Protein AF-A0A7S1F2A7-F1 (afdb_monomer_lite)

Radius of gyration: 16.05 Å; chains: 1; bounding box: 31×50×37 Å

InterPro domains:
  IPR000305 GIY-YIG endonuclease [PF01541] (42-111)
  IPR000305 GIY-YIG endonuclease [PS50164] (40-123)
  IPR035901 GIY-YIG endonuclease superfamily [G3DSA:3.40.1440.10] (38-127)
  IPR035901 GIY-YIG endonuclease superfamily [SSF82771] (41-112)
  IPR050381 SLX1 structure-specific endonuclease [PTHR20208] (40-121)

pLDDT: mean 72.04, std 19.74, range [31.08, 96.12]

Sequence (141 aa):
LSTPPLFWLKVAGLLGLHSEIKGIIFLSGALGNCVTLMETYFGCYLLESQTLKGKNYIGFTVDPRRRIRQHNGEIPAGAWKTKKGRPWTMVLCIFGFPNKIAALQFEYAWQHPAVCRRVRGPAAHLGFVQRTARGRQRVVS

Foldseek 3Di:
DQDDPVVVVVLCVLLVCPPQFPDKDQPDDDPPDDPDPDPWKKKKFKKDQPQDPPDIDIDIDRDPVVQLCCLQVVDDDHDPSSPPRPPIDTRIMTIRHPDNVRSVVVSVCVVCLCPDPSNNVVCVVVQQWDQDPVRDIDGDD

Structure (mmCIF, N/CA/C/O backbone):
data_AF-A0A7S1F2A7-F1
#
_entry.id   AF-A0A7S1F2A7-F1
#
loop_
_atom_site.group_PDB
_atom_site.id
_atom_site.type_symbol
_atom_site.label_atom_id
_atom_site.label_alt_id
_atom_site.label_comp_id
_atom_site.label_asym_id
_atom_site.label_entity_id
_atom_site.label_seq_id
_atom_site.pdbx_PDB_ins_code
_atom_site.Cartn_x
_atom_site.Cartn_y
_atom_site.Cartn_z
_atom_site.occupancy
_atom_site.B_iso_or_equiv
_atom_site.auth_seq_id
_atom_site.auth_comp_id
_atom_site.auth_asym_id
_atom_site.auth_atom_id
_atom_site.pdbx_PDB_model_num
ATOM 1 N N . LEU A 1 1 ? -17.930 6.288 -1.235 1.00 31.08 1 LEU A N 1
ATOM 2 C CA . LEU A 1 1 ? -18.229 5.364 -2.351 1.00 31.08 1 LEU A CA 1
ATOM 3 C C . LEU A 1 1 ? -17.300 4.162 -2.229 1.00 31.08 1 LEU A C 1
ATOM 5 O O . LEU A 1 1 ? -16.112 4.297 -2.489 1.00 31.08 1 LEU A O 1
ATOM 9 N N . SER A 1 2 ? -17.803 3.033 -1.729 1.00 34.69 2 SER A N 1
ATOM 10 C CA . SER A 1 2 ? -17.079 1.757 -1.724 1.00 34.69 2 SER A CA 1
ATOM 11 C C . SER A 1 2 ? -16.950 1.278 -3.170 1.00 34.69 2 SER A C 1
ATOM 13 O O . SER A 1 2 ? -17.937 0.848 -3.766 1.00 34.69 2 SER A O 1
ATOM 15 N N . THR A 1 3 ? -15.777 1.427 -3.779 1.00 48.62 3 THR A N 1
ATOM 16 C CA . THR A 1 3 ? -15.551 0.928 -5.139 1.00 48.62 3 THR A CA 1
ATOM 17 C C . THR A 1 3 ? -15.345 -0.591 -5.090 1.00 48.62 3 THR A C 1
ATOM 19 O O . THR A 1 3 ? -14.507 -1.064 -4.320 1.00 48.62 3 THR A O 1
ATOM 22 N N . PRO A 1 4 ? -16.125 -1.381 -5.851 1.00 44.88 4 PRO A N 1
ATOM 23 C CA . PRO A 1 4 ? -16.146 -2.831 -5.705 1.00 44.88 4 PRO A CA 1
ATOM 24 C C . PRO A 1 4 ? -14.833 -3.476 -6.193 1.00 44.88 4 PRO A C 1
ATOM 26 O O . PRO A 1 4 ? -14.265 -3.018 -7.186 1.00 44.88 4 PRO A O 1
ATOM 29 N N . PRO A 1 5 ? -14.376 -4.580 -5.569 1.00 49.56 5 PRO A N 1
ATOM 30 C CA . PRO A 1 5 ? -13.129 -5.288 -5.902 1.00 49.56 5 PRO A CA 1
ATOM 31 C C . PRO A 1 5 ? -12.952 -5.645 -7.392 1.00 49.56 5 PRO A C 1
ATOM 33 O O . PRO A 1 5 ? -11.831 -5.682 -7.898 1.00 49.56 5 PRO A O 1
ATOM 36 N N . LEU A 1 6 ? -14.059 -5.834 -8.121 1.00 42.50 6 LEU A N 1
ATOM 37 C CA . LEU A 1 6 ? -14.101 -6.145 -9.558 1.00 42.50 6 LEU A CA 1
ATOM 38 C C . LEU A 1 6 ? -13.519 -5.035 -10.456 1.00 42.50 6 LEU A C 1
ATOM 40 O O . LEU A 1 6 ? -13.062 -5.296 -11.567 1.00 42.50 6 LEU A O 1
ATOM 44 N N . PHE A 1 7 ? -13.503 -3.795 -9.971 1.00 49.62 7 PHE A N 1
ATOM 45 C CA . PHE A 1 7 ? -12.937 -2.641 -10.663 1.00 49.62 7 PHE A CA 1
ATOM 46 C C . PHE A 1 7 ? -11.414 -2.775 -10.868 1.00 49.62 7 PHE A C 1
ATOM 48 O O . PHE A 1 7 ? -10.884 -2.453 -11.933 1.00 49.62 7 PHE A O 1
ATOM 55 N N . TRP A 1 8 ? -10.709 -3.308 -9.869 1.00 53.56 8 TRP A N 1
ATOM 56 C CA . TRP A 1 8 ? -9.246 -3.404 -9.874 1.00 53.56 8 TRP A CA 1
ATOM 57 C C . TRP A 1 8 ? -8.727 -4.590 -10.694 1.00 53.56 8 TRP A C 1
ATOM 59 O O . TRP A 1 8 ? -7.636 -4.506 -11.255 1.00 53.56 8 TRP A O 1
ATOM 69 N N . LEU A 1 9 ? -9.550 -5.629 -10.880 1.00 49.91 9 LEU A N 1
ATOM 70 C CA . LEU A 1 9 ? -9.302 -6.690 -11.864 1.00 49.91 9 LEU A CA 1
ATOM 71 C C . LEU A 1 9 ? -9.255 -6.140 -13.298 1.00 49.91 9 LEU A C 1
ATOM 73 O O . LEU A 1 9 ? -8.390 -6.522 -14.084 1.00 49.91 9 LEU A O 1
ATOM 77 N N . LYS A 1 10 ? -10.141 -5.190 -13.631 1.00 44.06 10 LYS A N 1
ATOM 78 C CA . LYS A 1 10 ? -10.141 -4.519 -14.940 1.00 44.06 10 LYS A CA 1
ATOM 79 C C . LYS A 1 10 ? -8.896 -3.653 -15.142 1.00 44.06 10 LYS A C 1
ATOM 81 O O . LYS A 1 10 ? -8.335 -3.663 -16.231 1.00 44.06 10 LYS A O 1
ATOM 86 N N . VAL A 1 11 ? -8.412 -2.967 -14.101 1.00 50.78 11 VAL A N 1
ATOM 87 C CA . VAL A 1 11 ? -7.153 -2.194 -14.158 1.00 50.78 11 VAL A CA 1
ATOM 88 C C . VAL A 1 11 ? -5.933 -3.106 -14.354 1.00 50.78 11 VAL A C 1
ATOM 90 O O . VAL A 1 11 ? -5.052 -2.767 -15.141 1.00 50.78 11 VAL A O 1
ATOM 93 N N . ALA A 1 12 ? -5.900 -4.280 -13.713 1.00 49.69 12 ALA A N 1
ATOM 94 C CA . ALA A 1 12 ? -4.846 -5.275 -13.932 1.00 49.69 12 ALA A CA 1
ATOM 95 C C . ALA A 1 12 ? -4.839 -5.811 -15.379 1.00 49.69 12 ALA A C 1
ATOM 97 O O . ALA A 1 12 ? -3.772 -5.925 -15.981 1.00 49.69 12 ALA A O 1
ATOM 98 N N . GLY A 1 13 ? -6.018 -6.046 -15.970 1.00 47.94 13 GLY A N 1
ATOM 99 C CA . GLY A 1 13 ? -6.152 -6.422 -17.385 1.00 47.94 13 GLY A CA 1
ATOM 100 C C . GLY A 1 13 ? -5.734 -5.315 -18.364 1.00 47.94 13 GLY A C 1
ATOM 101 O O . GLY A 1 13 ? -5.060 -5.582 -19.354 1.00 47.94 13 GLY A O 1
ATOM 102 N N . LEU A 1 14 ? -6.060 -4.054 -18.062 1.00 45.59 14 LEU A N 1
ATOM 103 C CA . LEU A 1 14 ? -5.731 -2.884 -18.893 1.00 45.59 14 LEU A CA 1
ATOM 104 C C . LEU A 1 14 ? -4.234 -2.529 -18.914 1.00 45.59 14 LEU A C 1
ATOM 106 O O . LEU A 1 14 ? -3.787 -1.824 -19.816 1.00 45.59 14 LEU A O 1
ATOM 110 N N . LEU A 1 15 ? -3.452 -3.024 -17.951 1.00 53.62 15 LEU A N 1
ATOM 111 C CA . LEU A 1 15 ? -1.9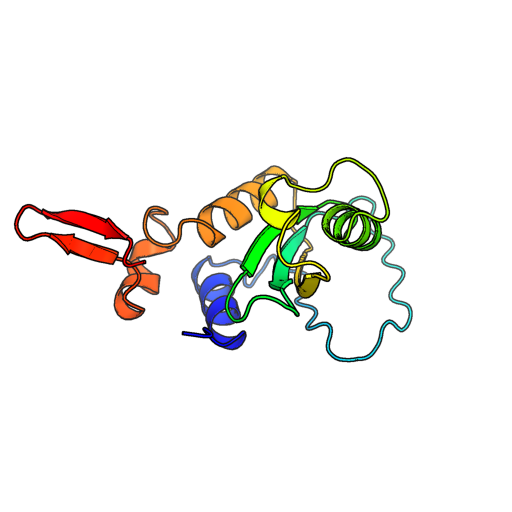94 -2.879 -17.929 1.00 53.62 15 LEU A CA 1
ATOM 112 C C . LEU A 1 15 ? -1.257 -3.919 -18.794 1.00 53.62 15 LEU A C 1
ATOM 114 O O . LEU A 1 15 ? -0.029 -3.893 -18.828 1.00 53.62 15 LEU A O 1
ATOM 118 N N . GLY A 1 16 ? -1.971 -4.801 -19.506 1.00 43.50 16 GLY A N 1
ATOM 119 C CA . GLY A 1 16 ? -1.362 -5.778 -20.418 1.00 43.50 16 GLY A CA 1
ATOM 120 C C . GLY A 1 16 ? -0.609 -6.912 -19.714 1.00 43.50 16 GLY A C 1
ATOM 121 O O . GLY A 1 16 ? 0.159 -7.622 -20.348 1.00 43.50 16 GLY A O 1
ATOM 122 N N . LEU A 1 17 ? -0.838 -7.115 -18.415 1.00 49.38 17 LEU A N 1
ATOM 123 C CA . LEU A 1 17 ? -0.161 -8.129 -17.597 1.00 49.38 17 LEU A CA 1
ATOM 124 C C . LEU A 1 17 ? -0.811 -9.528 -17.683 1.00 49.38 17 LEU A C 1
ATOM 126 O O . LEU A 1 17 ? -0.604 -10.366 -16.805 1.00 49.38 17 LEU A O 1
ATOM 130 N N . HIS A 1 18 ? -1.594 -9.803 -18.734 1.00 45.22 18 HIS A N 1
ATOM 131 C CA . HIS A 1 18 ? -2.302 -11.081 -18.898 1.00 45.22 18 HIS A CA 1
ATOM 132 C C . HIS A 1 18 ? -1.347 -12.273 -19.113 1.00 45.22 18 HIS A C 1
ATOM 134 O O . HIS A 1 18 ? -1.743 -13.416 -18.916 1.00 45.22 18 HIS A O 1
ATOM 140 N N . SER A 1 19 ? -0.084 -12.019 -19.472 1.00 42.19 19 SER A N 1
ATOM 141 C CA . SER A 1 19 ? 0.955 -13.044 -19.641 1.00 42.19 19 SER A CA 1
ATOM 142 C C . SER A 1 19 ? 1.942 -13.162 -18.469 1.00 42.19 19 SER A C 1
ATOM 144 O O . SER A 1 19 ? 2.816 -14.020 -18.522 1.00 42.19 19 SER A O 1
ATOM 146 N N . GLU A 1 20 ? 1.839 -12.334 -17.417 1.00 47.59 20 GLU A N 1
ATOM 147 C CA . GLU A 1 20 ? 2.884 -12.243 -16.372 1.00 47.59 20 GLU A CA 1
ATOM 148 C C . GLU A 1 20 ? 2.381 -12.327 -14.918 1.00 47.59 20 GLU A C 1
ATOM 150 O O . GLU A 1 20 ? 3.186 -12.497 -14.003 1.00 47.59 20 GLU A O 1
ATOM 155 N N . ILE A 1 21 ? 1.069 -12.260 -14.662 1.00 46.25 21 ILE A N 1
ATOM 156 C CA . ILE A 1 21 ? 0.521 -12.443 -13.306 1.00 46.25 21 ILE A CA 1
ATOM 157 C C . ILE A 1 21 ? 0.275 -13.935 -13.062 1.00 46.25 21 ILE A C 1
ATOM 159 O O . ILE A 1 21 ? -0.675 -14.512 -13.585 1.00 46.25 21 ILE A O 1
ATOM 163 N N . LYS A 1 22 ? 1.114 -14.560 -12.225 1.00 49.47 22 LYS A N 1
ATOM 164 C CA . LYS A 1 22 ? 0.986 -15.983 -11.845 1.00 49.47 22 LYS A CA 1
ATOM 165 C C . LYS A 1 22 ? -0.247 -16.286 -10.972 1.00 49.47 22 LYS A C 1
ATOM 167 O O . LYS A 1 22 ? -0.577 -17.453 -10.791 1.00 49.47 22 LYS A O 1
ATOM 172 N N . GLY A 1 23 ? -0.945 -15.272 -10.450 1.00 48.97 23 GLY A N 1
ATOM 173 C CA . GLY A 1 23 ? -2.224 -15.453 -9.761 1.00 48.97 23 GLY A CA 1
ATOM 174 C C . GLY A 1 23 ? -2.775 -14.189 -9.095 1.00 48.97 23 GLY A C 1
ATOM 175 O O . GLY A 1 23 ? -2.032 -13.293 -8.693 1.00 48.97 23 GLY A O 1
ATOM 176 N N . ILE A 1 24 ? -4.101 -14.136 -8.957 1.00 50.69 24 ILE A N 1
ATOM 177 C CA . ILE A 1 24 ? -4.827 -13.176 -8.117 1.00 50.69 24 ILE A CA 1
ATOM 178 C C . ILE A 1 24 ? -5.525 -13.998 -7.038 1.00 50.69 24 ILE A C 1
ATOM 180 O O . ILE A 1 24 ? -6.374 -14.826 -7.360 1.00 50.69 24 ILE A O 1
ATOM 184 N N . ILE A 1 25 ? -5.177 -13.790 -5.767 1.00 54.56 25 ILE A N 1
ATOM 185 C CA . ILE A 1 25 ? -5.878 -14.447 -4.657 1.00 54.56 25 ILE A CA 1
ATOM 186 C C . ILE A 1 25 ? -6.854 -13.441 -4.046 1.00 54.56 25 ILE A C 1
ATOM 188 O O . ILE A 1 25 ? -6.451 -12.427 -3.470 1.00 54.56 25 ILE A O 1
ATOM 192 N N . PHE A 1 26 ? -8.147 -13.748 -4.156 1.00 45.47 26 PHE A N 1
ATOM 193 C CA . PHE A 1 26 ? -9.178 -13.166 -3.305 1.00 45.47 26 PHE A CA 1
ATOM 194 C C . PHE A 1 26 ? -9.140 -13.898 -1.965 1.00 45.47 26 PHE A C 1
ATOM 196 O O . PHE A 1 26 ? -9.460 -15.081 -1.891 1.00 45.47 26 PHE A O 1
ATOM 203 N N . LEU A 1 27 ? -8.727 -13.211 -0.898 1.00 47.31 27 LEU A N 1
ATOM 204 C CA . LEU A 1 27 ? -8.688 -13.772 0.456 1.00 47.31 27 LEU A CA 1
ATOM 205 C C . LEU A 1 27 ? -10.098 -13.775 1.074 1.00 47.31 27 LEU A C 1
ATOM 207 O O . LEU A 1 27 ? -10.337 -13.162 2.108 1.00 47.31 27 LEU A O 1
ATOM 211 N N . SER A 1 28 ? -11.049 -14.455 0.431 1.00 39.62 28 SER A N 1
ATOM 212 C CA . SER A 1 28 ? -12.289 -14.880 1.082 1.00 39.62 28 SER A CA 1
ATOM 213 C C . SER A 1 28 ? -12.158 -16.372 1.378 1.00 39.62 28 SER A C 1
ATOM 215 O O . SER A 1 28 ? -12.355 -17.205 0.506 1.00 39.62 28 SER A O 1
ATOM 217 N N . GLY A 1 29 ? -11.716 -16.685 2.599 1.00 38.06 29 GLY A N 1
ATOM 218 C CA . GLY A 1 29 ? -11.883 -18.002 3.219 1.00 38.06 29 GLY A CA 1
ATOM 219 C C . GLY A 1 29 ? -11.198 -19.199 2.549 1.00 38.06 29 GLY A C 1
ATOM 220 O O . GLY A 1 29 ? -11.886 -20.040 1.998 1.00 38.06 29 GLY A O 1
ATOM 221 N N . ALA A 1 30 ? -9.871 -19.321 2.672 1.00 38.34 30 ALA A N 1
ATOM 222 C CA . ALA A 1 30 ? -9.151 -20.597 2.848 1.00 38.34 30 ALA A CA 1
ATOM 223 C C . ALA A 1 30 ? -7.637 -20.341 2.793 1.00 38.34 30 ALA A C 1
ATOM 225 O O . ALA A 1 30 ? -7.025 -20.312 1.729 1.00 38.34 30 ALA A O 1
ATOM 226 N N . LEU A 1 31 ? -6.997 -20.174 3.953 1.00 46.50 31 LEU A N 1
ATOM 227 C CA . LEU A 1 31 ? -5.538 -20.270 4.056 1.00 46.50 31 LEU A CA 1
ATOM 228 C C . LEU A 1 31 ? -5.143 -21.752 4.141 1.00 46.50 31 LEU A C 1
ATOM 230 O O . LEU A 1 31 ? -4.644 -22.209 5.163 1.00 46.50 31 LEU A O 1
ATOM 234 N N . GLY A 1 32 ? -5.413 -22.510 3.078 1.00 38.41 32 GLY A N 1
ATOM 235 C CA . GLY A 1 32 ? -4.999 -23.904 2.939 1.00 38.41 32 GLY A CA 1
ATOM 236 C C . GLY A 1 32 ? -3.767 -24.015 2.047 1.00 38.41 32 GLY A C 1
ATOM 237 O O . GLY A 1 32 ? -3.897 -24.116 0.837 1.00 38.41 32 GLY A O 1
ATOM 238 N N . ASN A 1 33 ? -2.582 -23.955 2.659 1.00 45.38 33 ASN A N 1
ATOM 239 C CA . ASN A 1 33 ? -1.320 -24.542 2.187 1.00 45.38 33 ASN A CA 1
ATOM 240 C C . ASN A 1 33 ? -1.013 -24.467 0.674 1.00 45.38 33 ASN A C 1
ATOM 242 O O . ASN A 1 33 ? -0.990 -25.484 -0.010 1.00 45.38 33 ASN A O 1
ATOM 246 N N . CYS A 1 34 ? -0.647 -23.288 0.167 1.00 41.81 34 CYS A N 1
ATOM 247 C CA . CYS A 1 34 ? 0.172 -23.192 -1.044 1.00 41.81 34 CYS A CA 1
ATOM 248 C C . CYS A 1 34 ? 1.577 -22.741 -0.629 1.00 41.81 34 CYS A C 1
ATOM 250 O O . CYS A 1 34 ? 1.872 -21.550 -0.545 1.00 41.81 34 CYS A O 1
ATOM 252 N N . VAL A 1 35 ? 2.422 -23.707 -0.263 1.00 47.31 35 VAL A N 1
ATOM 253 C CA . VAL A 1 35 ? 3.859 -23.482 -0.075 1.00 47.31 35 VAL A CA 1
ATOM 254 C C . VAL A 1 35 ? 4.465 -23.374 -1.474 1.00 47.31 35 VAL A C 1
ATOM 256 O O . VAL A 1 35 ? 4.817 -24.374 -2.091 1.00 47.31 35 VAL A O 1
ATOM 259 N N . THR A 1 36 ? 4.517 -22.162 -2.029 1.00 46.88 36 THR A N 1
ATOM 260 C CA . THR A 1 36 ? 5.195 -21.917 -3.307 1.00 46.88 36 THR A CA 1
ATOM 261 C C . THR A 1 36 ? 6.706 -21.922 -3.102 1.00 46.88 36 THR A C 1
ATOM 263 O O . THR A 1 36 ? 7.253 -20.992 -2.511 1.00 46.88 36 THR A O 1
ATOM 266 N N . LEU A 1 37 ? 7.371 -22.940 -3.654 1.00 44.38 37 LEU A N 1
ATOM 267 C CA . LEU A 1 37 ? 8.799 -22.972 -3.994 1.00 44.38 37 LEU A CA 1
ATOM 268 C C . LEU A 1 37 ? 9.122 -21.908 -5.072 1.00 44.38 37 LEU A C 1
ATOM 270 O O . LEU A 1 37 ? 9.455 -22.235 -6.207 1.00 44.38 37 LEU A O 1
ATOM 274 N N . MET A 1 38 ? 8.961 -20.620 -4.759 1.00 47.75 38 MET A N 1
ATOM 275 C CA . MET A 1 38 ? 9.477 -19.517 -5.578 1.00 47.75 38 MET A CA 1
ATOM 276 C C . MET A 1 38 ? 10.384 -18.649 -4.711 1.00 47.75 38 MET A C 1
ATOM 278 O O . MET A 1 38 ? 9.947 -18.113 -3.697 1.00 47.75 38 MET A O 1
ATOM 282 N N . GLU A 1 39 ? 11.650 -18.520 -5.113 1.00 57.91 39 GLU A N 1
ATOM 283 C CA . GLU A 1 39 ? 12.731 -17.953 -4.292 1.00 57.91 39 GLU A CA 1
ATOM 284 C C . GLU A 1 39 ? 12.574 -16.461 -3.954 1.00 57.91 39 GLU A C 1
ATOM 286 O O . GLU A 1 39 ? 13.279 -15.955 -3.087 1.00 57.91 39 GLU A O 1
ATOM 291 N N . THR A 1 40 ? 11.622 -15.737 -4.550 1.00 69.38 40 THR A N 1
ATOM 292 C CA . THR A 1 40 ? 11.282 -14.369 -4.128 1.00 69.38 40 THR A CA 1
ATOM 293 C C . THR A 1 40 ? 9.799 -14.067 -4.351 1.00 69.38 40 THR A C 1
ATOM 295 O O . THR A 1 40 ? 9.262 -14.252 -5.442 1.00 69.38 40 THR A O 1
ATOM 298 N N . TYR A 1 41 ? 9.115 -13.577 -3.312 1.00 82.62 41 TYR A N 1
ATOM 299 C CA . TYR A 1 41 ? 7.749 -13.063 -3.423 1.00 82.62 41 TYR A CA 1
ATOM 300 C C . TYR A 1 41 ? 7.794 -11.550 -3.640 1.00 82.62 41 TYR A C 1
ATOM 302 O O . TYR A 1 41 ? 8.330 -10.810 -2.819 1.00 82.62 41 TYR A O 1
ATOM 310 N N . PHE A 1 42 ? 7.189 -11.076 -4.725 1.00 89.06 42 PHE A N 1
ATOM 311 C CA . PHE A 1 42 ? 6.920 -9.661 -4.960 1.00 89.06 42 PHE A CA 1
ATOM 312 C C . PHE A 1 42 ? 5.422 -9.499 -5.167 1.00 89.06 42 PHE A C 1
ATOM 314 O O . PHE A 1 42 ? 4.853 -10.136 -6.058 1.00 89.06 42 PHE A O 1
ATOM 321 N N . GLY A 1 43 ? 4.781 -8.660 -4.353 1.00 90.44 43 GLY A N 1
ATOM 322 C CA . GLY A 1 43 ? 3.344 -8.452 -4.451 1.00 90.44 43 GLY A CA 1
ATOM 323 C C . GLY A 1 43 ? 2.880 -7.070 -4.017 1.00 90.44 43 GLY A C 1
ATOM 324 O O . GLY A 1 43 ? 3.477 -6.415 -3.161 1.00 90.44 43 GLY A O 1
ATOM 325 N N . CYS A 1 44 ? 1.771 -6.652 -4.609 1.00 92.62 44 CYS A N 1
ATOM 326 C CA . CYS A 1 44 ? 1.014 -5.462 -4.255 1.00 92.62 44 CYS A CA 1
ATOM 327 C C . CYS A 1 44 ? -0.289 -5.889 -3.582 1.00 92.62 44 CYS A C 1
ATOM 329 O O . CYS A 1 44 ? -0.872 -6.915 -3.931 1.00 92.62 44 CYS A O 1
ATOM 331 N N . TYR A 1 45 ? -0.755 -5.124 -2.606 1.00 91.88 45 TYR A N 1
ATOM 332 C CA . TYR A 1 45 ? -1.962 -5.450 -1.854 1.00 91.88 45 TYR A CA 1
A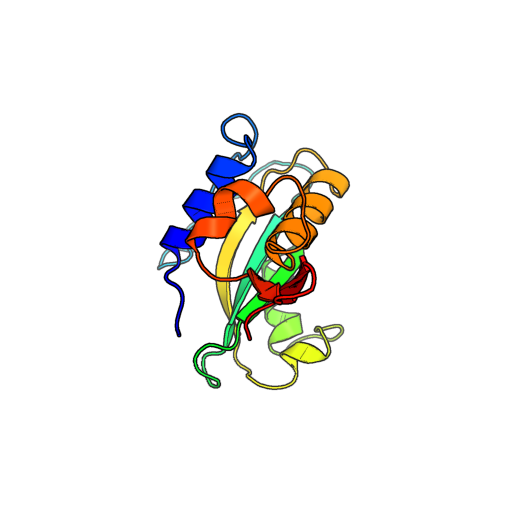TOM 333 C C . TYR A 1 45 ? -2.842 -4.225 -1.643 1.00 91.88 45 TYR A C 1
ATOM 335 O O . TYR A 1 45 ? -2.364 -3.089 -1.636 1.00 91.88 45 TYR A O 1
ATOM 343 N N . LEU A 1 46 ? -4.126 -4.495 -1.420 1.00 91.25 46 LEU A N 1
ATOM 344 C CA . LEU A 1 46 ? -5.128 -3.538 -0.977 1.00 91.25 46 LEU A CA 1
ATOM 345 C C . LEU A 1 46 ? -5.568 -3.920 0.437 1.00 91.25 46 LEU A C 1
ATOM 347 O O . LEU A 1 46 ? -5.979 -5.056 0.687 1.00 91.25 46 LEU A O 1
ATOM 351 N N . LEU A 1 47 ? -5.479 -2.965 1.355 1.00 91.50 47 LEU A N 1
ATOM 352 C CA . LEU A 1 47 ? -6.066 -3.051 2.682 1.00 91.50 47 LEU A CA 1
ATOM 353 C C . LEU A 1 47 ? -7.355 -2.249 2.730 1.00 91.50 47 LEU A C 1
ATOM 355 O O . LEU A 1 47 ? -7.419 -1.157 2.164 1.00 91.50 47 LEU A O 1
ATOM 359 N N . GLU A 1 48 ? -8.312 -2.751 3.494 1.00 91.25 48 GLU A N 1
ATOM 360 C CA . GLU A 1 48 ? -9.522 -2.041 3.892 1.00 91.25 48 GLU A CA 1
ATOM 361 C C . GLU A 1 48 ? -9.582 -1.962 5.420 1.00 91.25 48 GLU A C 1
ATOM 363 O O . GLU A 1 48 ? -9.250 -2.920 6.130 1.00 91.25 48 GLU A O 1
ATOM 368 N N . SER A 1 49 ? -9.954 -0.793 5.934 1.00 91.88 49 SER A N 1
ATOM 369 C CA . SER A 1 49 ? -10.167 -0.589 7.363 1.00 91.88 49 SER A CA 1
ATOM 370 C C . SER A 1 49 ? -11.513 -1.176 7.776 1.00 91.88 49 SER A C 1
ATOM 372 O O . SER A 1 49 ? -12.546 -0.799 7.225 1.00 91.88 49 SER A O 1
ATOM 374 N N . GLN A 1 50 ? -11.523 -2.040 8.795 1.00 89.38 50 GLN A N 1
ATOM 375 C CA . GLN A 1 50 ? -12.785 -2.548 9.345 1.00 89.38 50 GLN A CA 1
ATOM 376 C C . GLN A 1 50 ? -13.543 -1.478 10.149 1.00 89.38 50 GLN A C 1
ATOM 378 O O . GLN A 1 50 ? -14.759 -1.560 10.302 1.00 89.38 50 GLN A O 1
ATOM 383 N N . THR A 1 51 ? -12.840 -0.464 10.662 1.00 89.88 51 THR A N 1
ATOM 384 C CA . THR A 1 51 ? -13.417 0.579 11.526 1.00 89.88 51 THR A CA 1
ATOM 385 C C . THR A 1 51 ? -13.760 1.863 10.777 1.00 89.88 51 THR A C 1
ATOM 387 O O . THR A 1 51 ? -14.714 2.550 11.139 1.00 89.88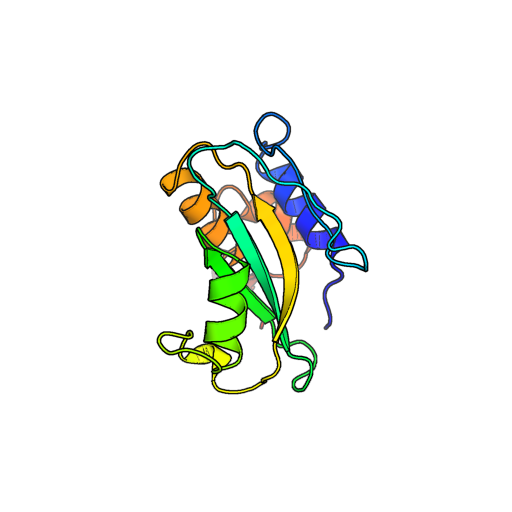 51 THR A O 1
ATOM 390 N N . LEU A 1 52 ? -13.028 2.200 9.713 1.00 87.25 52 LEU A N 1
ATOM 391 C CA . LEU A 1 52 ? -13.264 3.393 8.902 1.00 87.25 52 LEU A CA 1
ATOM 392 C C . LEU A 1 52 ? -13.751 3.002 7.506 1.00 87.25 52 LEU A C 1
ATOM 394 O O . LEU A 1 52 ? -12.957 2.720 6.608 1.00 87.25 52 LEU A O 1
ATOM 398 N N . LYS A 1 53 ? -15.072 3.043 7.308 1.00 83.12 53 LYS A N 1
ATOM 399 C CA . LYS A 1 53 ? -15.705 2.672 6.035 1.00 83.12 53 LYS A CA 1
ATOM 400 C C . LYS A 1 53 ? -15.111 3.450 4.855 1.00 83.12 53 LYS A C 1
ATOM 402 O O . LYS A 1 53 ? -15.019 4.678 4.884 1.00 83.12 53 LYS A O 1
ATOM 407 N N . GLY A 1 54 ? -14.722 2.723 3.808 1.00 79.19 54 GLY A N 1
ATOM 408 C CA . GLY A 1 54 ? -14.143 3.292 2.588 1.00 79.19 54 GLY A CA 1
ATOM 409 C C . GLY A 1 54 ? -12.707 3.806 2.733 1.00 79.19 54 GLY A C 1
ATOM 410 O O . GLY A 1 54 ? -12.195 4.428 1.799 1.00 79.19 54 GLY A O 1
ATOM 411 N N . LYS A 1 55 ? -12.038 3.581 3.874 1.00 86.06 55 LYS A N 1
ATOM 412 C CA . LYS A 1 55 ? -10.600 3.834 3.997 1.00 86.06 55 LYS A CA 1
ATOM 413 C C . LYS A 1 55 ? -9.824 2.627 3.507 1.00 86.06 55 LYS A C 1
ATOM 415 O O . LYS A 1 55 ? -9.842 1.569 4.128 1.00 86.06 55 LYS A O 1
ATOM 420 N N . ASN A 1 56 ? -9.076 2.866 2.438 1.00 90.12 56 ASN A N 1
ATOM 421 C CA . ASN A 1 56 ? -8.245 1.869 1.796 1.00 90.12 56 ASN A CA 1
ATOM 422 C C . ASN A 1 56 ? -6.770 2.273 1.836 1.00 90.12 56 ASN A C 1
ATOM 424 O O . ASN A 1 56 ? -6.435 3.461 1.896 1.00 90.12 56 ASN A O 1
ATOM 428 N N . TYR A 1 57 ? -5.887 1.283 1.770 1.00 91.19 57 TYR A N 1
ATOM 429 C CA . TYR A 1 57 ? -4.448 1.494 1.660 1.00 91.19 57 TYR A CA 1
ATOM 430 C C . TYR A 1 57 ? -3.853 0.522 0.644 1.00 91.19 57 TYR A C 1
ATOM 432 O O . TYR A 1 57 ? -4.076 -0.679 0.735 1.00 91.19 57 TYR A O 1
ATOM 440 N N . ILE A 1 58 ? -3.091 1.040 -0.315 1.00 92.25 58 ILE A N 1
ATOM 441 C CA . ILE A 1 58 ? -2.388 0.240 -1.322 1.00 92.25 58 ILE A CA 1
ATOM 442 C C . ILE A 1 58 ? -0.905 0.248 -0.976 1.00 92.25 58 ILE A C 1
ATOM 444 O O . ILE A 1 58 ? -0.361 1.311 -0.670 1.00 92.25 58 ILE A O 1
ATOM 448 N N . GLY A 1 59 ? -0.247 -0.903 -1.060 1.00 93.50 59 GLY A N 1
ATOM 449 C CA . GLY A 1 59 ? 1.194 -0.975 -0.857 1.00 93.50 59 GLY A CA 1
ATOM 450 C C . GLY A 1 59 ? 1.839 -2.205 -1.476 1.00 93.50 59 GLY A C 1
ATOM 451 O O . GLY A 1 59 ? 1.175 -3.085 -2.019 1.00 93.50 59 GLY A O 1
ATOM 452 N N . PHE A 1 60 ? 3.163 -2.256 -1.365 1.00 94.94 60 PHE A N 1
ATOM 453 C CA . PHE A 1 60 ? 4.010 -3.354 -1.822 1.00 94.94 60 PHE A CA 1
ATOM 454 C C . PHE A 1 60 ? 4.583 -4.149 -0.638 1.00 94.94 60 PHE A C 1
ATOM 456 O O . PHE A 1 60 ? 4.884 -3.589 0.424 1.00 94.94 60 PHE A O 1
ATOM 463 N N . THR A 1 61 ? 4.744 -5.463 -0.805 1.00 94.19 61 THR A N 1
ATOM 464 C CA . THR A 1 61 ? 5.405 -6.333 0.170 1.00 94.19 61 THR A CA 1
ATOM 465 C C . THR A 1 61 ? 6.079 -7.539 -0.479 1.00 94.19 61 THR A C 1
ATOM 467 O O . THR A 1 61 ? 5.650 -8.028 -1.522 1.00 94.19 61 THR A O 1
ATOM 470 N N . VAL A 1 62 ? 7.115 -8.034 0.197 1.00 92.44 62 VAL A N 1
ATOM 471 C CA . VAL A 1 62 ? 7.727 -9.347 -0.055 1.00 92.44 62 VAL A CA 1
ATOM 472 C C . VAL A 1 62 ? 7.226 -10.424 0.914 1.00 92.44 62 VAL A C 1
ATOM 474 O O . VAL A 1 62 ? 7.473 -11.603 0.726 1.00 92.44 62 VAL A O 1
ATOM 477 N N . ASP A 1 63 ? 6.506 -10.013 1.958 1.00 91.38 63 ASP A N 1
ATOM 478 C CA . ASP A 1 63 ? 5.936 -10.891 2.980 1.00 91.38 63 ASP A CA 1
ATOM 479 C C . ASP A 1 63 ? 4.581 -10.309 3.429 1.00 91.38 63 ASP A C 1
ATOM 481 O O . ASP A 1 63 ? 4.535 -9.354 4.220 1.00 91.38 63 ASP A O 1
ATOM 485 N N . PRO A 1 64 ? 3.456 -10.801 2.876 1.00 90.06 64 PRO A N 1
ATOM 486 C CA . PRO A 1 64 ? 2.120 -10.318 3.221 1.00 90.06 64 PRO A CA 1
ATOM 487 C C . PRO A 1 64 ? 1.744 -10.558 4.684 1.00 90.06 64 PRO A C 1
ATOM 489 O O . PRO A 1 64 ? 1.137 -9.681 5.306 1.00 90.06 64 PRO A O 1
ATOM 492 N N . ARG A 1 65 ? 2.144 -11.708 5.253 1.00 90.75 65 ARG A N 1
ATOM 493 C CA . ARG A 1 65 ? 1.821 -12.097 6.636 1.00 90.75 65 ARG A CA 1
ATOM 494 C C . ARG A 1 65 ? 2.498 -11.169 7.630 1.00 90.75 65 ARG A C 1
ATOM 496 O O . ARG A 1 65 ? 1.853 -10.672 8.549 1.00 90.75 65 ARG A O 1
ATOM 503 N N . ARG A 1 66 ? 3.780 -10.866 7.428 1.00 93.81 66 ARG A N 1
ATOM 504 C CA . ARG A 1 66 ? 4.470 -9.863 8.244 1.00 93.81 66 ARG A CA 1
ATOM 505 C C . ARG A 1 66 ? 3.856 -8.481 8.037 1.00 93.81 66 ARG A C 1
ATOM 507 O O . ARG A 1 66 ? 3.596 -7.774 9.006 1.00 93.81 66 ARG A O 1
ATOM 514 N N . ARG A 1 67 ? 3.574 -8.088 6.792 1.00 95.62 67 ARG A N 1
ATOM 515 C CA . ARG A 1 67 ? 3.100 -6.729 6.487 1.00 95.62 67 ARG A CA 1
ATOM 516 C C . ARG A 1 67 ? 1.749 -6.398 7.126 1.00 95.62 67 ARG A C 1
ATOM 518 O O . ARG A 1 67 ? 1.605 -5.297 7.654 1.00 95.62 67 ARG A O 1
ATOM 525 N N . ILE A 1 68 ? 0.785 -7.322 7.130 1.00 94.56 68 ILE A N 1
ATOM 526 C CA . ILE A 1 68 ? -0.524 -7.066 7.754 1.00 94.56 68 ILE A CA 1
ATOM 527 C C . ILE A 1 68 ? -0.400 -6.836 9.268 1.00 94.56 68 ILE A C 1
ATOM 529 O O . ILE A 1 68 ? -0.976 -5.884 9.796 1.00 94.56 68 ILE A O 1
ATOM 533 N N . ARG A 1 69 ? 0.462 -7.607 9.942 1.00 95.56 69 ARG A N 1
ATOM 534 C CA . ARG A 1 69 ? 0.764 -7.452 11.374 1.00 95.56 69 ARG A CA 1
ATOM 535 C C . ARG A 1 69 ? 1.410 -6.095 11.683 1.00 95.56 69 ARG A C 1
ATOM 537 O O . ARG A 1 69 ? 1.075 -5.466 12.685 1.00 95.56 69 ARG A O 1
ATOM 544 N N . GLN A 1 70 ? 2.269 -5.584 10.791 1.00 96.12 70 GLN A N 1
ATOM 545 C CA . GLN A 1 70 ? 2.829 -4.225 10.901 1.00 96.12 70 GLN A CA 1
ATOM 546 C C . GLN A 1 70 ? 1.746 -3.145 10.814 1.00 96.12 70 GLN A C 1
ATOM 548 O O . GLN A 1 70 ? 1.726 -2.207 11.616 1.00 96.12 70 GLN A O 1
ATOM 553 N N . HIS A 1 71 ? 0.823 -3.266 9.856 1.00 95.75 71 HIS A N 1
ATOM 554 C CA . HIS A 1 71 ? -0.279 -2.311 9.711 1.00 95.75 71 HIS A CA 1
ATOM 555 C C . HIS A 1 71 ? -1.232 -2.343 10.911 1.00 95.75 71 HIS A C 1
ATOM 557 O O . HIS A 1 71 ? -1.625 -1.275 11.394 1.00 95.75 71 HIS A O 1
ATOM 563 N N . ASN A 1 72 ? -1.504 -3.531 11.455 1.00 95.44 72 ASN A N 1
ATOM 564 C CA . ASN A 1 72 ? -2.303 -3.723 12.668 1.00 95.44 72 ASN A CA 1
ATOM 565 C C . ASN A 1 72 ? -1.573 -3.342 13.963 1.00 95.44 72 ASN A C 1
ATOM 567 O O . ASN A 1 72 ? -2.215 -3.169 14.993 1.00 95.44 72 ASN A O 1
ATOM 571 N N . GLY A 1 73 ? -0.265 -3.086 13.903 1.00 94.56 73 GLY A N 1
ATOM 572 C CA . GLY A 1 73 ? 0.520 -2.624 15.047 1.00 94.56 73 GLY A CA 1
ATOM 573 C C . GLY A 1 73 ? 0.954 -3.721 16.007 1.00 94.56 73 GLY A C 1
ATOM 574 O O . GLY A 1 73 ? 1.442 -3.393 17.080 1.00 94.56 73 GLY A O 1
ATOM 575 N N . GLU A 1 74 ? 0.819 -4.987 15.618 1.00 94.88 74 GLU A N 1
ATOM 576 C CA . GLU A 1 74 ? 1.368 -6.123 16.365 1.00 94.88 74 GLU A CA 1
ATOM 577 C C . GLU A 1 74 ? 2.902 -6.127 16.336 1.00 94.88 74 GLU A C 1
ATOM 579 O O . GLU A 1 74 ? 3.547 -6.621 17.253 1.00 94.88 74 GLU A O 1
ATOM 584 N N . ILE A 1 75 ? 3.489 -5.586 15.262 1.00 95.50 75 ILE A N 1
ATOM 585 C CA . ILE A 1 75 ? 4.936 -5.442 15.082 1.00 95.50 75 ILE A CA 1
ATOM 586 C C . ILE A 1 75 ? 5.284 -4.048 14.527 1.00 95.50 75 ILE A C 1
ATOM 588 O O . ILE A 1 75 ? 4.448 -3.410 13.875 1.00 95.50 75 ILE A O 1
ATOM 592 N N . PRO A 1 76 ? 6.507 -3.538 14.772 1.00 93.31 76 PRO A N 1
ATOM 593 C CA . PRO A 1 76 ? 6.908 -2.193 14.360 1.00 93.31 76 PRO A CA 1
ATOM 594 C C . PRO A 1 76 ? 7.058 -2.039 12.834 1.00 93.31 76 PRO A C 1
ATOM 596 O O . PRO A 1 76 ? 7.074 -3.008 12.072 1.00 93.31 76 PRO A O 1
ATOM 599 N N . ALA A 1 77 ? 7.213 -0.784 12.395 1.00 93.75 77 ALA A N 1
ATOM 600 C CA . ALA A 1 77 ? 7.375 -0.363 10.994 1.00 93.75 77 ALA A CA 1
ATOM 601 C C . ALA A 1 77 ? 6.119 -0.468 10.099 1.00 93.75 77 ALA A C 1
ATOM 603 O O . ALA A 1 77 ? 6.218 -0.590 8.878 1.00 93.75 77 ALA A O 1
ATOM 604 N N . GLY A 1 78 ? 4.925 -0.357 10.689 1.00 92.00 78 GLY A N 1
ATOM 605 C CA . GLY A 1 78 ? 3.695 -0.090 9.937 1.00 92.00 78 GLY A CA 1
ATOM 606 C C . GLY A 1 78 ? 3.670 1.320 9.336 1.00 92.00 78 GLY A C 1
ATOM 607 O O . GLY A 1 78 ? 4.228 2.262 9.903 1.00 92.00 78 GLY A O 1
ATOM 608 N N . ALA A 1 79 ? 2.989 1.485 8.199 1.00 93.19 79 ALA A N 1
ATOM 609 C CA . ALA A 1 79 ? 2.851 2.792 7.563 1.00 93.19 79 ALA A CA 1
ATOM 610 C C . ALA A 1 79 ? 2.145 3.795 8.492 1.00 93.19 79 ALA A C 1
ATOM 612 O O . ALA A 1 79 ? 1.141 3.482 9.130 1.00 93.19 79 ALA A O 1
ATOM 613 N N . TRP A 1 80 ? 2.625 5.041 8.531 1.00 92.81 80 TRP A N 1
ATOM 614 C CA . TRP A 1 80 ? 2.035 6.070 9.396 1.00 92.81 80 TRP A CA 1
ATOM 615 C C . TRP A 1 80 ? 0.539 6.294 9.113 1.00 92.81 80 TRP A C 1
ATOM 617 O O . TRP A 1 80 ? -0.260 6.380 10.045 1.00 92.81 80 TRP A O 1
ATOM 627 N N . LYS A 1 81 ? 0.143 6.275 7.830 1.00 89.12 81 LYS A N 1
ATOM 628 C CA . LYS A 1 81 ? -1.256 6.424 7.391 1.00 89.12 81 LYS A CA 1
ATOM 629 C C . LYS A 1 81 ? -2.189 5.331 7.929 1.00 89.12 81 LYS A C 1
ATOM 631 O O . LYS A 1 81 ? -3.381 5.582 8.057 1.00 89.12 81 LYS A O 1
ATOM 636 N N . THR A 1 82 ? -1.666 4.152 8.272 1.00 90.25 82 THR A N 1
ATOM 637 C CA . THR A 1 82 ? -2.459 3.014 8.767 1.00 90.25 82 THR A CA 1
ATOM 638 C C . THR A 1 82 ? -2.449 2.894 10.291 1.00 90.25 82 THR A C 1
ATOM 640 O O . THR A 1 82 ? -2.961 1.915 10.828 1.00 90.25 82 THR A O 1
ATOM 643 N N . LYS A 1 83 ? -1.861 3.861 11.016 1.00 91.44 83 LYS A N 1
ATOM 644 C CA . LYS A 1 83 ? -1.933 3.896 12.489 1.00 91.44 83 LYS A CA 1
ATOM 645 C C . LYS A 1 83 ? -3.373 4.078 12.981 1.00 91.44 83 LYS A C 1
ATOM 647 O O . LYS A 1 83 ? -3.751 3.488 13.986 1.00 91.44 83 LYS A O 1
ATOM 652 N N . LYS A 1 84 ? -4.167 4.877 12.261 1.00 90.19 84 LYS A N 1
ATOM 653 C CA . LYS A 1 84 ? -5.615 5.035 12.468 1.00 90.19 84 LYS A CA 1
ATOM 654 C C . LYS A 1 84 ? -6.364 4.037 11.578 1.00 90.19 84 LYS A C 1
ATOM 656 O O . LYS A 1 84 ? -5.857 3.689 10.517 1.00 90.19 84 LYS A O 1
ATOM 661 N N . GLY A 1 85 ? -7.554 3.595 11.986 1.00 87.50 85 GLY A N 1
ATOM 662 C CA . GLY A 1 85 ? -8.374 2.669 11.188 1.00 87.50 85 GLY A CA 1
ATOM 663 C C . GLY A 1 85 ? -8.006 1.188 11.324 1.00 87.50 85 GLY A C 1
ATOM 664 O O . GLY A 1 85 ? -8.364 0.385 10.469 1.00 87.50 85 GLY A O 1
ATOM 665 N N . ARG A 1 86 ? -7.287 0.812 12.384 1.00 92.75 86 ARG A N 1
ATOM 666 C CA . ARG A 1 86 ? -7.085 -0.599 12.740 1.00 92.75 86 ARG A CA 1
ATOM 667 C C . ARG A 1 86 ? -8.402 -1.214 13.264 1.00 92.75 86 ARG A C 1
ATOM 669 O O . ARG A 1 86 ? -9.206 -0.464 13.824 1.00 92.75 86 ARG A O 1
ATOM 676 N N . PRO A 1 87 ? -8.607 -2.537 13.135 1.00 93.62 87 PRO A N 1
ATOM 677 C CA . PRO A 1 87 ? -7.789 -3.462 12.355 1.00 93.62 87 PRO A CA 1
ATOM 678 C C . PRO A 1 87 ? -8.008 -3.285 10.844 1.00 93.62 87 PRO A C 1
ATOM 680 O O . PRO A 1 87 ? -9.091 -2.937 10.370 1.00 93.62 87 PRO A O 1
ATOM 683 N N . TRP A 1 88 ? -6.941 -3.524 10.092 1.00 93.19 88 TRP A N 1
ATOM 684 C CA . TRP A 1 88 ? -6.929 -3.586 8.639 1.00 93.19 88 TRP A CA 1
ATOM 685 C C . TRP A 1 88 ? -7.073 -5.035 8.185 1.00 93.19 88 TRP A C 1
ATOM 687 O O . TRP A 1 88 ? -6.504 -5.946 8.793 1.00 93.19 88 TRP A O 1
ATOM 697 N N . THR A 1 89 ? -7.784 -5.227 7.078 1.00 90.88 89 THR A N 1
ATOM 698 C CA . THR A 1 89 ? -7.927 -6.522 6.402 1.00 90.88 89 THR A CA 1
ATOM 699 C C . THR A 1 89 ? -7.304 -6.432 5.026 1.00 90.88 89 THR A C 1
ATOM 701 O O . THR A 1 89 ? -7.533 -5.462 4.307 1.00 90.88 89 THR A O 1
ATOM 704 N N . MET A 1 90 ? -6.519 -7.437 4.646 1.00 90.62 90 MET A N 1
ATOM 705 C CA . MET A 1 90 ? -5.990 -7.538 3.291 1.00 90.62 90 MET A CA 1
ATOM 706 C C . MET A 1 90 ? -7.059 -8.141 2.379 1.00 90.62 90 MET A C 1
ATOM 708 O O . MET A 1 90 ? -7.309 -9.340 2.433 1.00 90.62 90 MET A O 1
ATOM 712 N N . VAL A 1 91 ? -7.698 -7.300 1.568 1.00 87.38 91 VAL A N 1
ATOM 713 C CA . VAL A 1 91 ? -8.838 -7.700 0.723 1.00 87.38 91 VAL A CA 1
ATOM 714 C C . VAL A 1 91 ? -8.407 -8.234 -0.642 1.00 87.38 91 VAL A C 1
ATOM 716 O O . VAL A 1 91 ? -9.107 -9.045 -1.242 1.00 87.38 91 VAL A O 1
ATOM 719 N N . LEU A 1 92 ? -7.247 -7.798 -1.138 1.00 85.00 92 LEU A N 1
ATOM 720 C CA . LEU A 1 92 ? -6.712 -8.210 -2.433 1.00 85.00 92 LEU A CA 1
ATOM 721 C C . LEU A 1 92 ? -5.189 -8.258 -2.372 1.00 85.00 92 LEU A C 1
ATOM 723 O O . LEU A 1 92 ? -4.561 -7.339 -1.839 1.00 85.00 92 LEU A O 1
ATOM 727 N N . CYS A 1 93 ? -4.601 -9.297 -2.964 1.00 86.50 93 CYS A N 1
ATOM 728 C CA . CYS A 1 93 ? -3.169 -9.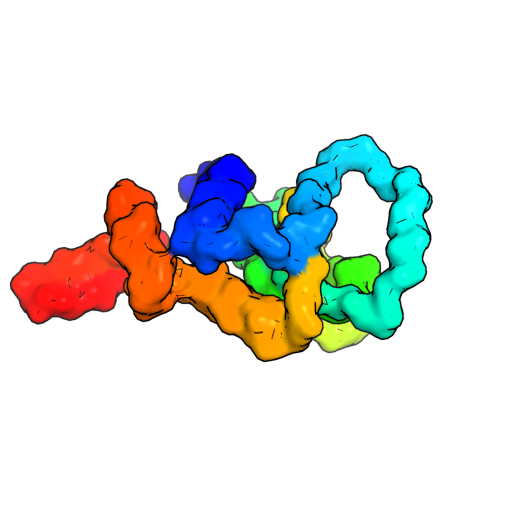367 -3.202 1.00 86.50 93 CYS A CA 1
ATOM 729 C C . CYS A 1 93 ? -2.877 -9.845 -4.629 1.00 86.50 93 CYS A C 1
ATOM 731 O O . CYS A 1 93 ? -3.411 -10.855 -5.086 1.00 86.50 93 CYS A O 1
ATOM 733 N N . ILE A 1 94 ? -2.032 -9.086 -5.322 1.00 85.00 94 ILE A N 1
ATOM 734 C CA . ILE A 1 94 ? -1.553 -9.347 -6.679 1.00 85.00 94 ILE A CA 1
ATOM 735 C C . ILE A 1 94 ? -0.063 -9.632 -6.557 1.00 85.00 94 ILE A C 1
ATOM 737 O O . ILE A 1 94 ? 0.672 -8.813 -6.006 1.00 85.00 94 ILE A O 1
ATOM 741 N N . PHE A 1 95 ? 0.384 -10.788 -7.029 1.00 84.25 95 PHE A N 1
ATOM 742 C CA . PHE A 1 95 ? 1.766 -11.236 -6.878 1.00 84.25 95 PHE A CA 1
ATOM 743 C C . PHE A 1 95 ? 2.225 -12.042 -8.092 1.00 84.25 95 PHE A C 1
ATOM 745 O O . PHE A 1 95 ? 1.454 -12.317 -9.010 1.00 84.25 95 PHE A O 1
ATOM 752 N N . GLY A 1 96 ? 3.510 -12.398 -8.100 1.00 82.50 96 GLY A N 1
ATOM 753 C CA . GLY A 1 96 ? 4.146 -13.081 -9.229 1.00 82.50 96 GLY A CA 1
ATOM 754 C C . GLY A 1 96 ? 4.836 -12.133 -10.205 1.00 82.50 96 GLY A C 1
ATOM 755 O O . GLY A 1 96 ? 5.167 -12.549 -11.308 1.00 82.50 96 GLY A O 1
ATOM 756 N N . PHE A 1 97 ? 5.077 -10.882 -9.799 1.00 82.88 97 PHE A N 1
ATOM 757 C CA . PHE A 1 97 ? 5.854 -9.938 -10.598 1.00 82.88 97 PHE A CA 1
ATOM 758 C C . PHE A 1 97 ? 7.269 -10.480 -10.863 1.00 82.88 97 PHE A C 1
ATOM 760 O O . PHE A 1 97 ? 7.886 -11.024 -9.943 1.00 82.88 97 PHE A O 1
ATOM 767 N N . PRO A 1 98 ? 7.825 -10.275 -12.072 1.00 83.38 98 PRO A N 1
ATOM 768 C CA . PRO A 1 98 ? 9.141 -10.801 -12.441 1.00 83.38 98 PRO A CA 1
ATOM 769 C C . PRO A 1 98 ? 10.280 -10.189 -11.615 1.00 83.38 98 PRO A C 1
ATOM 771 O O . PRO A 1 98 ? 11.335 -10.795 -11.460 1.00 83.38 98 PRO A O 1
ATOM 774 N N . ASN A 1 99 ? 10.088 -8.975 -11.090 1.00 85.56 99 ASN A N 1
ATOM 775 C CA . ASN A 1 99 ? 11.040 -8.301 -10.215 1.00 85.56 99 ASN A CA 1
ATOM 776 C C . ASN A 1 99 ? 10.355 -7.211 -9.370 1.00 85.56 99 ASN A C 1
ATOM 778 O O . ASN A 1 99 ? 9.218 -6.798 -9.622 1.00 85.56 99 ASN A O 1
ATOM 782 N N . LYS A 1 100 ? 11.091 -6.692 -8.380 1.00 89.81 100 LYS A N 1
ATOM 783 C CA . LYS A 1 100 ? 10.652 -5.596 -7.501 1.00 89.81 100 LYS A CA 1
ATOM 784 C C . LYS A 1 100 ? 10.267 -4.323 -8.265 1.00 89.81 100 LYS A C 1
ATOM 786 O O . LYS A 1 100 ? 9.343 -3.631 -7.846 1.00 89.81 100 LYS A O 1
ATOM 791 N N . ILE A 1 101 ? 10.961 -3.996 -9.357 1.00 89.81 101 ILE A N 1
ATOM 792 C CA . ILE A 1 101 ? 10.709 -2.770 -10.130 1.00 89.81 101 ILE A CA 1
ATOM 793 C C . ILE A 1 101 ? 9.324 -2.838 -10.779 1.00 89.81 101 ILE A C 1
ATOM 795 O O . ILE A 1 101 ? 8.554 -1.890 -10.650 1.00 89.81 101 ILE A O 1
ATOM 799 N N . ALA A 1 102 ? 8.978 -3.967 -11.400 1.00 86.06 102 ALA A N 1
ATOM 800 C CA . ALA A 1 102 ? 7.665 -4.193 -12.000 1.00 86.06 102 ALA A CA 1
ATOM 801 C C . ALA A 1 102 ? 6.539 -4.063 -10.961 1.00 86.06 102 ALA A C 1
ATOM 803 O O . ALA A 1 102 ? 5.558 -3.356 -11.194 1.00 86.06 102 ALA A O 1
ATOM 804 N N . ALA A 1 103 ? 6.720 -4.654 -9.775 1.00 88.44 103 ALA A N 1
ATOM 805 C CA . ALA A 1 103 ? 5.757 -4.535 -8.681 1.00 88.44 103 ALA A CA 1
ATOM 806 C C . ALA A 1 103 ? 5.588 -3.079 -8.203 1.00 88.44 103 ALA A C 1
ATOM 808 O O . ALA A 1 103 ? 4.470 -2.611 -8.007 1.00 88.44 103 ALA A O 1
ATOM 809 N N . LEU A 1 104 ? 6.682 -2.326 -8.054 1.00 90.69 104 LEU A N 1
ATOM 810 C CA . LEU A 1 104 ? 6.620 -0.918 -7.640 1.00 90.69 104 LEU A CA 1
ATOM 811 C C . LEU A 1 104 ? 5.988 -0.015 -8.709 1.00 90.69 104 LEU A C 1
ATOM 813 O O . LEU A 1 104 ? 5.240 0.900 -8.373 1.00 90.69 104 LEU A O 1
ATOM 817 N N . GLN A 1 105 ? 6.238 -0.275 -9.995 1.00 86.88 105 GLN A N 1
ATOM 818 C CA . GLN A 1 105 ? 5.568 0.446 -11.082 1.00 86.88 105 GLN A CA 1
ATOM 819 C C . GLN A 1 105 ? 4.056 0.202 -11.068 1.00 86.88 105 GLN A C 1
ATOM 821 O O . GLN A 1 105 ? 3.277 1.136 -11.276 1.00 86.88 105 GLN A O 1
ATOM 826 N N . PHE A 1 106 ? 3.647 -1.039 -10.797 1.00 87.19 106 PHE A N 1
ATOM 827 C CA . PHE A 1 106 ? 2.244 -1.398 -10.647 1.00 87.19 106 PHE A CA 1
ATOM 828 C C . PHE A 1 106 ? 1.612 -0.719 -9.425 1.00 87.19 106 PHE A C 1
ATOM 830 O O . PHE A 1 106 ? 0.558 -0.099 -9.552 1.00 87.19 106 PHE A O 1
ATOM 837 N N . GLU A 1 107 ? 2.271 -0.760 -8.265 1.00 90.69 107 GLU A N 1
ATOM 838 C CA . GLU A 1 107 ? 1.814 -0.090 -7.041 1.00 90.69 107 GLU A CA 1
ATOM 839 C C . GLU A 1 107 ? 1.602 1.414 -7.253 1.00 90.69 107 GLU A C 1
ATOM 841 O O . GLU A 1 107 ? 0.540 1.944 -6.914 1.00 90.69 107 GLU A O 1
ATOM 846 N N . TYR A 1 108 ? 2.552 2.080 -7.913 1.00 86.62 108 TYR A N 1
ATOM 847 C CA . TYR A 1 108 ? 2.447 3.501 -8.216 1.00 86.62 108 TYR A CA 1
ATOM 848 C C . TYR A 1 108 ? 1.267 3.802 -9.146 1.00 86.62 108 TYR A C 1
ATOM 850 O O . TYR A 1 108 ? 0.506 4.746 -8.908 1.00 86.62 108 TYR A O 1
ATOM 858 N N . ALA A 1 109 ? 1.097 2.997 -10.199 1.00 84.81 109 ALA A N 1
ATOM 859 C CA . ALA A 1 109 ? -0.014 3.128 -11.136 1.00 84.81 109 ALA A CA 1
ATOM 860 C C . ALA A 1 109 ? -1.372 2.893 -10.453 1.00 84.81 109 ALA A C 1
ATOM 862 O O . ALA A 1 109 ? -2.343 3.581 -10.773 1.00 84.81 109 ALA A O 1
ATOM 863 N N . TRP A 1 110 ? -1.419 1.977 -9.482 1.00 83.81 110 TRP A N 1
ATOM 864 C CA . TRP A 1 110 ? -2.601 1.683 -8.676 1.00 83.81 110 TRP A CA 1
ATOM 865 C C . TRP A 1 110 ? -2.950 2.844 -7.733 1.00 83.81 110 TRP A C 1
ATOM 867 O O . TRP A 1 110 ? -4.112 3.234 -7.632 1.00 83.81 110 TRP A O 1
ATOM 877 N N . GLN A 1 111 ? -1.961 3.461 -7.087 1.00 83.75 111 GLN A N 1
ATOM 878 C CA . GLN A 1 111 ? -2.192 4.637 -6.242 1.00 83.75 111 GLN A CA 1
ATOM 879 C C . GLN A 1 111 ? -2.573 5.891 -7.047 1.00 83.75 111 GLN A C 1
ATOM 881 O O . GLN A 1 111 ? -3.323 6.733 -6.551 1.00 83.75 111 GLN A O 1
ATOM 886 N N . HIS A 1 112 ? -2.078 6.018 -8.283 1.00 79.12 112 HIS A N 1
ATOM 887 C CA . HIS A 1 112 ? -2.208 7.233 -9.096 1.00 79.12 112 HIS A CA 1
ATOM 888 C C . HIS A 1 112 ? -2.797 6.955 -10.494 1.00 79.12 112 HIS A C 1
ATOM 890 O O . HIS A 1 112 ? -2.186 7.329 -11.506 1.00 79.12 112 HIS A O 1
ATOM 896 N N . PRO A 1 113 ? -4.009 6.369 -10.596 1.00 74.25 113 PRO A N 1
ATOM 897 C CA . PRO A 1 113 ? -4.614 6.007 -11.883 1.00 74.25 113 PRO A CA 1
ATOM 898 C C . PRO A 1 113 ? -4.842 7.231 -12.784 1.00 74.25 113 PRO A C 1
ATOM 900 O O . PRO A 1 113 ? -4.778 7.144 -14.007 1.00 74.25 113 PRO A O 1
ATOM 903 N N . ALA A 1 114 ? -5.045 8.393 -12.161 1.00 68.88 114 ALA A N 1
ATOM 904 C CA . ALA A 1 114 ? -5.217 9.688 -12.799 1.00 68.88 114 ALA A CA 1
ATOM 905 C C . ALA A 1 114 ? -3.977 10.207 -13.545 1.00 68.88 114 ALA A C 1
ATOM 907 O O . ALA A 1 114 ? -4.092 10.866 -14.581 1.00 68.88 114 ALA A O 1
ATOM 908 N N . VAL A 1 115 ? -2.796 9.945 -12.981 1.00 73.06 115 VAL A N 1
ATOM 909 C CA . VAL A 1 115 ? -1.513 10.509 -13.424 1.00 73.06 115 VAL A CA 1
ATOM 910 C C . VAL A 1 115 ? -0.779 9.522 -14.325 1.00 73.06 115 VAL A C 1
ATOM 912 O O . VAL A 1 115 ? -0.107 9.920 -15.277 1.00 73.06 115 VAL A O 1
ATOM 915 N N . CYS A 1 116 ? -0.921 8.223 -14.060 1.00 73.12 116 CYS A N 1
ATOM 916 C CA . CYS A 1 116 ? -0.227 7.193 -14.813 1.00 73.12 116 CYS A CA 1
ATOM 917 C C . CYS A 1 116 ? -0.714 7.152 -16.269 1.00 73.12 116 CYS A C 1
ATOM 919 O O . CYS A 1 116 ? -1.851 6.776 -16.542 1.00 73.12 116 CYS A O 1
ATOM 921 N N . ARG A 1 117 ? 0.169 7.471 -17.228 1.00 72.38 117 ARG A N 1
ATOM 922 C CA . ARG A 1 117 ? -0.145 7.498 -18.672 1.00 72.38 117 ARG A CA 1
ATOM 923 C C . ARG A 1 117 ? -0.787 6.200 -19.174 1.00 72.38 117 ARG A C 1
ATOM 925 O O . ARG A 1 117 ? -1.689 6.263 -20.001 1.00 72.38 117 ARG A O 1
ATOM 932 N N . ARG A 1 118 ? -0.333 5.048 -18.661 1.00 69.12 118 ARG A N 1
ATOM 933 C CA . ARG A 1 118 ? -0.836 3.716 -19.043 1.00 69.12 118 ARG A CA 1
ATOM 934 C C . ARG A 1 118 ? -2.247 3.437 -18.517 1.00 69.12 118 ARG A C 1
ATOM 936 O O . ARG A 1 118 ? -3.001 2.736 -19.173 1.00 69.12 118 ARG A O 1
ATOM 943 N N . VAL A 1 119 ? -2.610 4.005 -17.366 1.00 67.06 119 VAL A N 1
ATOM 944 C CA . VAL A 1 119 ? -3.908 3.764 -16.711 1.00 67.06 119 VAL A CA 1
ATOM 945 C C . VAL A 1 119 ? -4.919 4.864 -17.028 1.00 67.06 119 VAL A C 1
ATOM 947 O O . VAL A 1 119 ? -6.109 4.587 -17.111 1.00 67.06 119 VAL A O 1
ATOM 950 N N . ARG A 1 120 ? -4.472 6.101 -17.279 1.00 67.12 120 ARG A N 1
ATOM 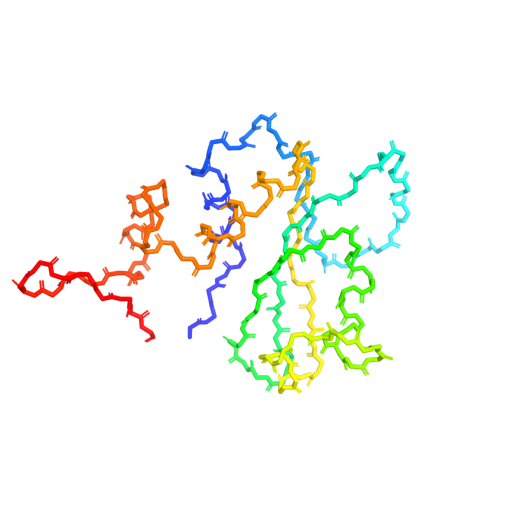951 C CA . ARG A 1 120 ? -5.337 7.282 -17.425 1.00 67.12 120 ARG A CA 1
ATOM 952 C C . ARG A 1 120 ? -6.393 7.139 -18.518 1.00 67.12 120 ARG A C 1
ATOM 954 O O . ARG A 1 120 ? -7.529 7.533 -18.292 1.00 67.12 120 ARG A O 1
ATOM 961 N N . GLY A 1 121 ? -6.019 6.653 -19.702 1.00 69.62 121 GLY A N 1
ATOM 962 C CA . GLY A 1 121 ? -6.961 6.474 -20.815 1.00 69.62 121 GLY A CA 1
ATOM 963 C C . GLY A 1 121 ? -8.050 5.459 -20.457 1.00 69.62 121 GLY A C 1
ATOM 964 O O . GLY A 1 121 ? -9.222 5.828 -20.398 1.00 69.62 121 GLY A O 1
ATOM 965 N N . PRO A 1 122 ? -7.663 4.223 -20.107 1.00 68.19 122 PRO A N 1
ATOM 966 C CA . PRO A 1 122 ? -8.610 3.206 -19.667 1.00 68.19 122 PRO A CA 1
ATOM 967 C C . PRO A 1 122 ? -9.436 3.570 -18.420 1.00 68.19 122 PRO A C 1
ATOM 969 O O . PRO A 1 122 ? -10.594 3.179 -18.309 1.00 68.19 122 PRO A O 1
ATOM 972 N N . ALA A 1 123 ? -8.869 4.342 -17.488 1.00 64.06 123 ALA A N 1
ATOM 973 C CA . ALA A 1 123 ? -9.537 4.769 -16.259 1.00 64.06 123 ALA A CA 1
ATOM 974 C C . ALA A 1 123 ? -10.354 6.066 -16.401 1.00 64.06 123 ALA A C 1
ATOM 976 O O . ALA A 1 123 ? -11.002 6.480 -15.439 1.00 64.06 123 ALA A O 1
ATOM 977 N N . ALA A 1 124 ? -10.355 6.710 -17.574 1.00 68.00 124 ALA A N 1
ATOM 978 C CA . ALA A 1 124 ? -11.027 7.995 -17.782 1.00 68.00 124 ALA A CA 1
ATOM 979 C C . ALA A 1 124 ? -12.545 7.911 -17.560 1.00 68.00 124 ALA A C 1
ATOM 981 O O . ALA A 1 124 ? -13.124 8.807 -16.949 1.00 68.00 124 ALA A O 1
ATOM 982 N N . HIS A 1 125 ? -13.175 6.811 -17.988 1.00 69.06 125 HIS A N 1
ATOM 983 C CA . HIS A 1 125 ? -14.614 6.576 -17.803 1.00 69.06 125 HIS A CA 1
ATOM 984 C C . HIS A 1 125 ? -15.020 6.464 -16.324 1.00 69.06 125 HIS A C 1
ATOM 986 O O . HIS A 1 125 ? -16.181 6.626 -15.971 1.00 69.06 125 HIS A O 1
ATOM 992 N N . LEU A 1 126 ? -14.058 6.212 -15.441 1.00 66.06 126 LEU A N 1
ATOM 993 C CA . LEU A 1 126 ? -14.314 5.880 -14.048 1.00 66.06 126 LEU A CA 1
ATOM 994 C C . LEU A 1 126 ? -14.348 7.124 -13.142 1.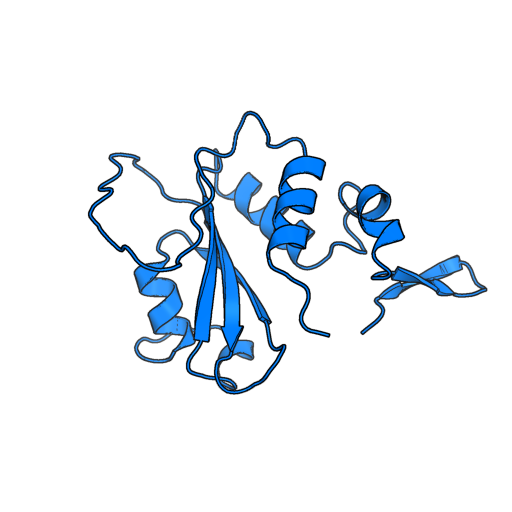00 66.06 126 LEU A C 1
ATOM 996 O O . LEU A 1 126 ? -14.478 7.004 -11.928 1.00 66.06 126 LEU A O 1
ATOM 1000 N N . GLY A 1 127 ? -14.228 8.323 -13.724 1.00 61.56 127 GLY A N 1
ATOM 1001 C CA . GLY A 1 127 ? -14.491 9.588 -13.036 1.00 61.56 127 GLY A CA 1
ATOM 1002 C C . GLY A 1 127 ? -13.406 10.060 -12.061 1.00 61.56 127 GLY A C 1
ATOM 1003 O O . GLY A 1 127 ? -13.595 11.085 -11.416 1.00 61.56 127 GLY A O 1
ATOM 1004 N N . PHE A 1 128 ? -12.252 9.386 -11.971 1.00 60.53 128 PHE A N 1
ATOM 1005 C CA . PHE A 1 128 ? -11.162 9.772 -11.052 1.00 60.53 128 PHE A CA 1
ATOM 1006 C C . PHE A 1 128 ? -10.488 11.102 -11.396 1.00 60.53 128 PHE A C 1
ATOM 1008 O O . PHE A 1 128 ? -9.769 11.659 -10.566 1.00 60.53 128 PHE A O 1
ATOM 1015 N N . VAL A 1 129 ? -10.673 11.601 -12.622 1.00 55.97 129 VAL A N 1
ATOM 1016 C CA . VAL A 1 129 ? -10.033 12.823 -13.114 1.00 55.97 129 VAL A CA 1
ATOM 1017 C C . VAL A 1 129 ? -11.063 13.721 -13.763 1.00 55.97 129 VAL A C 1
ATOM 1019 O O . VAL A 1 129 ? -11.578 13.409 -14.834 1.00 55.97 129 VAL A O 1
ATOM 1022 N N . GLN A 1 130 ? -11.286 14.885 -13.168 1.00 58.44 130 GLN A N 1
ATOM 1023 C CA . GLN A 1 130 ? -11.954 15.984 -13.849 1.00 58.44 130 GLN A CA 1
ATOM 1024 C C . GLN A 1 130 ? -10.909 16.843 -14.557 1.00 58.44 130 GLN A C 1
ATOM 1026 O O . GLN A 1 130 ? -9.876 17.209 -13.989 1.00 58.44 130 GLN A O 1
ATOM 1031 N N . ARG A 1 131 ? -11.167 17.191 -15.819 1.00 56.88 131 ARG A N 1
ATOM 1032 C CA . ARG A 1 131 ? -10.459 18.295 -16.470 1.00 56.88 131 ARG A CA 1
ATOM 1033 C C . ARG A 1 131 ? -11.130 19.594 -16.042 1.00 56.88 131 ARG A C 1
ATOM 1035 O O . ARG A 1 131 ? -12.315 19.788 -16.277 1.00 56.88 131 ARG A O 1
ATOM 1042 N N . THR A 1 132 ? -10.372 20.477 -15.406 1.00 56.44 132 THR A N 1
ATOM 1043 C CA . THR A 1 132 ? -10.809 21.859 -15.184 1.00 56.44 132 THR A CA 1
ATOM 1044 C C . THR A 1 132 ? -10.957 22.577 -16.526 1.00 56.44 132 THR A C 1
ATOM 1046 O O . THR A 1 132 ? -10.302 22.209 -17.503 1.00 56.44 132 THR A O 1
ATOM 1049 N N . ALA A 1 133 ? -11.754 23.646 -16.563 1.00 56.75 133 ALA A N 1
ATOM 1050 C CA . ALA A 1 133 ? -11.966 24.460 -17.765 1.00 56.75 133 ALA A CA 1
ATOM 1051 C C . ALA A 1 133 ? -10.660 25.011 -18.385 1.00 56.75 133 ALA A C 1
ATOM 1053 O O . ALA A 1 133 ? -10.612 25.299 -19.572 1.00 56.75 133 ALA A O 1
ATOM 1054 N N . ARG A 1 134 ? -9.571 25.102 -17.603 1.00 62.06 134 ARG A N 1
ATOM 1055 C CA . ARG A 1 134 ? -8.228 25.522 -18.054 1.00 62.06 134 ARG A CA 1
ATOM 1056 C C . ARG A 1 134 ? -7.340 24.358 -18.524 1.00 62.06 134 ARG A C 1
ATOM 1058 O O . ARG A 1 134 ? -6.123 24.495 -18.579 1.00 62.06 134 ARG A O 1
ATOM 1065 N N . GLY A 1 135 ? -7.907 23.170 -18.739 1.00 55.03 135 GLY A N 1
ATOM 1066 C CA . GLY A 1 135 ? -7.179 21.961 -19.141 1.00 55.03 135 GLY A CA 1
ATOM 1067 C C . GLY A 1 135 ? -6.355 21.289 -18.033 1.00 55.03 135 GLY A C 1
ATOM 1068 O O . GLY A 1 135 ? -5.833 20.194 -18.249 1.00 55.03 135 GLY A O 1
ATOM 1069 N N . ARG A 1 136 ? -6.263 21.879 -16.829 1.00 54.44 136 ARG A N 1
ATOM 1070 C CA . ARG A 1 136 ? -5.590 21.247 -15.678 1.00 54.44 136 ARG A CA 1
ATOM 1071 C C . ARG A 1 136 ? -6.415 20.064 -15.182 1.00 54.44 136 ARG A C 1
ATOM 1073 O O . ARG A 1 136 ? -7.623 20.196 -14.999 1.00 54.44 136 ARG A O 1
ATOM 1080 N N . GLN A 1 137 ? -5.775 18.925 -14.954 1.00 57.81 137 GLN A N 1
ATOM 1081 C CA . GLN A 1 137 ? -6.426 17.724 -14.432 1.00 57.81 137 GLN A CA 1
ATOM 1082 C C . GLN A 1 137 ? -6.460 17.766 -12.902 1.00 57.81 137 GLN A C 1
ATOM 1084 O O . GLN A 1 137 ? -5.438 18.022 -12.269 1.00 57.81 137 GLN A O 1
ATOM 1089 N N . ARG A 1 138 ? -7.635 17.527 -12.313 1.00 56.47 138 ARG A N 1
ATOM 1090 C CA . ARG A 1 138 ? -7.845 17.441 -10.865 1.00 56.47 138 ARG A CA 1
ATOM 1091 C C . ARG A 1 138 ? -8.345 16.041 -10.521 1.00 56.47 138 ARG A C 1
ATOM 1093 O O . ARG A 1 138 ? -9.297 15.563 -11.135 1.00 56.47 138 ARG A O 1
ATOM 1100 N N . VAL A 1 139 ? -7.693 15.396 -9.555 1.00 56.66 139 VAL A N 1
ATOM 1101 C CA . VAL A 1 139 ? -8.182 14.138 -8.979 1.00 56.66 139 VAL A CA 1
ATOM 1102 C C . VAL A 1 139 ? -9.476 14.440 -8.227 1.00 56.66 139 VAL A C 1
ATOM 1104 O O . VAL A 1 139 ? -9.506 15.370 -7.419 1.00 56.66 139 VAL A O 1
ATOM 1107 N N . VAL A 1 140 ? -10.538 13.698 -8.525 1.00 55.34 140 VAL A N 1
ATOM 1108 C CA . VAL A 1 140 ? -11.820 13.827 -7.825 1.00 55.34 140 VAL A CA 1
ATOM 1109 C C . VAL A 1 140 ? -11.719 13.002 -6.541 1.00 55.34 140 VAL A C 1
ATOM 1111 O O . VAL A 1 140 ? -11.518 11.791 -6.612 1.00 55.34 140 VAL A O 1
ATOM 1114 N N . SER A 1 141 ? -11.742 13.676 -5.386 1.00 50.44 141 SER A N 1
ATOM 1115 C CA . SER A 1 141 ? -11.664 13.080 -4.041 1.00 50.44 141 SER A CA 1
ATOM 1116 C C . SER A 1 141 ? -13.028 12.675 -3.511 1.00 50.44 141 SER A C 1
ATOM 1118 O O . SER A 1 141 ? -13.936 13.524 -3.643 1.00 50.44 141 SER A O 1
#

Secondary structure (DSSP, 8-state):
----THHHHHHHHHTTGGGT--EEEE-SS---------S---EEEEEEESSSTT-EEEEEES-HHHHHHHHHTSSS---GGGSSSPSEEEEEEEE--SSHHHHHHHHHHHH-TTT-HHHHHHHGGGTSEEEPTTS-EEE--

Organism: Noctiluca scintillans (NCBI:txid2966)